Protein AF-A0A212CJG8-F1 (afdb_monomer)

InterPro domains:
  IPR029058 Alpha/Beta hydrolase fold [G3DSA:3.40.50.1820] (2-109)
  IPR029058 Alpha/Beta hydrolase fold [SSF53474] (50-120)

Organism: Cervus elaphus hippelaphus (NCBI:txid46360)

Radius of gyration: 17.47 Å; Cα contacts (8 Å, |Δi|>4): 114; chains: 1; bounding box: 33×52×38 Å

Secondary structure (DSSP, 8-state):
--GGGGGGHHHH-GGGGS-GGG--S-------------TTHHHHHHHTTSEEEEEEEEE-TTHHHHHHHHHHHHHTT-EEEEEEEEEEETTGGGGSSTT---HHHHHHHHHHHHHHHHH-

Foldseek 3Di:
DPPVCPVCLVVVPLLVLADPVPNDPDDDDDDPDDPDDPPCPVVLVVQQVDAEEEEDEQAEPCRSVRSNNVSSNVVSNGHYDYYYHDHDHPPLLVQCDPPHHDPVNVVVVVVVVVVVVVPD

Sequence (120 aa):
MPHRSRHLLKLVNWRTFLPEEYKKNYVYTEPHLGRHNSPYSTLLDTAKFALNYFLNCQHDVLRDDGFIYVSQLQNVGGKVSHDHMEDGIHGTLSFMASPIYLQLGIRIKDKYINWLEENL

Mean predicted aligned error: 7.44 Å

Nearest PDB structures (foldseek):
  6k1t-assembly1_A  TM=8.787E-01  e=4.169E-02  Francisella philomiragia subsp. philomiragia ATCC 25015
  8x0f-assembly1_A  TM=4.219E-01  e=2.137E-01  Homo sapiens
  5cni-assembly1_A  TM=4.744E-01  e=1.622E+00  Homo sapiens
  8jd4-assembly1_2  TM=4.355E-01  e=1.423E+00  Homo sapiens
  8jcz-assembly1_3  TM=4.744E-01  e=3.118E+00  Homo sapiens

pLDDT: mean 84.13, std 13.19, range [45.41, 97.69]

Solvent-accessible surface area (backbone atoms only — not comparable to full-atom values): 7474 Å² total; per-residue (Å²): 131,61,84,85,54,58,75,54,53,68,81,71,44,66,64,79,57,47,59,75,93,74,55,64,93,75,76,85,67,87,78,82,92,66,95,75,71,74,87,52,61,74,56,44,70,63,47,37,84,37,87,41,81,46,77,46,22,62,60,26,94,56,32,62,61,46,48,38,49,53,52,54,35,48,73,74,66,19,50,70,50,76,48,77,34,79,91,25,45,68,69,37,70,73,24,62,40,87,95,50,73,40,72,66,12,50,53,54,49,51,54,52,51,53,53,44,74,76,75,112

Structure (mmCIF, N/CA/C/O backbone):
data_AF-A0A212CJG8-F1
#
_entry.id   AF-A0A212CJG8-F1
#
loop_
_atom_site.group_PDB
_atom_site.id
_atom_site.type_symbol
_atom_site.label_atom_id
_atom_site.label_alt_id
_atom_site.label_comp_id
_atom_site.label_asym_id
_atom_site.label_entity_id
_atom_site.label_seq_id
_atom_site.pdbx_PDB_ins_code
_atom_site.Cartn_x
_atom_site.Cartn_y
_atom_site.Cartn_z
_atom_site.occupancy
_atom_site.B_iso_or_equiv
_atom_site.auth_seq_id
_atom_site.auth_comp_id
_atom_site.auth_asym_id
_atom_site.auth_atom_id
_atom_site.pdbx_PDB_model_num
ATOM 1 N N . MET A 1 1 ? 19.562 -21.481 -19.866 1.00 58.53 1 MET A N 1
ATOM 2 C CA . MET A 1 1 ? 18.958 -22.503 -18.986 1.00 58.53 1 MET A CA 1
ATOM 3 C C . MET A 1 1 ? 18.862 -23.843 -19.706 1.00 58.53 1 MET A C 1
ATOM 5 O O . MET A 1 1 ? 18.381 -23.884 -20.837 1.00 58.53 1 MET A O 1
ATOM 9 N N . PRO A 1 2 ? 19.282 -24.954 -19.076 1.00 68.12 2 PRO A N 1
ATOM 10 C CA . PRO A 1 2 ? 19.077 -26.296 -19.621 1.00 68.12 2 PRO A CA 1
ATOM 11 C C . PRO A 1 2 ? 17.589 -26.571 -19.887 1.00 68.12 2 PRO A C 1
ATOM 13 O O . PRO A 1 2 ? 16.737 -26.207 -19.081 1.00 68.12 2 PRO A O 1
ATOM 16 N N . HIS A 1 3 ? 17.255 -27.289 -20.965 1.00 66.38 3 HIS A N 1
ATOM 17 C CA . HIS A 1 3 ? 15.867 -27.666 -21.298 1.00 66.38 3 HIS A CA 1
ATOM 18 C C . HIS A 1 3 ? 15.113 -28.299 -20.111 1.00 66.38 3 HIS A C 1
ATOM 20 O O . HIS A 1 3 ? 13.910 -28.109 -19.945 1.00 66.38 3 HIS A O 1
ATOM 26 N N . ARG A 1 4 ? 15.841 -29.015 -19.245 1.00 71.31 4 ARG A N 1
ATOM 27 C CA . ARG A 1 4 ? 15.298 -29.681 -18.057 1.00 71.31 4 ARG A CA 1
ATOM 28 C C . ARG A 1 4 ? 14.805 -28.720 -16.971 1.00 71.31 4 ARG A C 1
ATOM 30 O O . ARG A 1 4 ? 13.910 -29.109 -16.235 1.00 71.31 4 ARG A O 1
ATOM 37 N N . SER A 1 5 ? 15.312 -27.489 -16.870 1.00 72.06 5 SER A N 1
ATOM 38 C CA . SER A 1 5 ? 14.943 -26.547 -15.798 1.00 72.06 5 SER A CA 1
ATOM 39 C C . SER A 1 5 ? 13.835 -25.558 -16.180 1.00 72.06 5 SER A C 1
ATOM 41 O O . SER A 1 5 ? 13.410 -24.781 -15.332 1.00 72.06 5 SER A O 1
ATOM 43 N N . ARG A 1 6 ? 13.307 -25.596 -17.417 1.00 70.50 6 ARG A N 1
ATOM 44 C CA . ARG A 1 6 ? 12.219 -24.696 -17.867 1.00 70.50 6 ARG A CA 1
ATOM 45 C C . ARG A 1 6 ? 10.969 -24.750 -16.990 1.00 70.50 6 ARG A C 1
ATOM 47 O O . ARG A 1 6 ? 10.295 -23.740 -16.833 1.00 70.50 6 ARG A O 1
ATOM 54 N N . HIS A 1 7 ? 10.653 -25.908 -16.414 1.00 73.81 7 HIS A N 1
ATOM 55 C CA . HIS A 1 7 ? 9.491 -26.059 -15.536 1.00 73.81 7 HIS A CA 1
ATOM 56 C C . HIS A 1 7 ? 9.592 -25.196 -14.263 1.00 73.81 7 HIS A C 1
ATOM 58 O O . HIS A 1 7 ? 8.563 -24.778 -13.738 1.00 73.81 7 HIS A O 1
ATOM 64 N N . LEU A 1 8 ? 10.814 -24.870 -13.818 1.00 71.62 8 LEU A N 1
ATOM 65 C CA . LEU A 1 8 ? 11.069 -24.021 -12.652 1.00 71.62 8 LEU A CA 1
ATOM 66 C C . LEU A 1 8 ? 10.792 -22.537 -12.924 1.00 71.62 8 LEU A C 1
ATOM 68 O O . LEU A 1 8 ? 10.605 -21.786 -11.975 1.00 71.62 8 LEU A O 1
ATOM 72 N N . LEU A 1 9 ? 10.686 -22.111 -14.193 1.00 69.19 9 LEU A N 1
ATOM 73 C CA . LEU A 1 9 ? 10.337 -20.727 -14.551 1.00 69.19 9 LEU A CA 1
ATOM 74 C C . LEU A 1 9 ? 8.979 -20.299 -13.975 1.00 69.19 9 LEU A C 1
ATOM 76 O O . LEU A 1 9 ? 8.756 -19.123 -13.709 1.00 69.19 9 LEU A O 1
ATOM 80 N N . LYS A 1 10 ? 8.080 -21.258 -13.723 1.00 64.31 10 LYS A N 1
ATOM 81 C CA . LYS A 1 10 ? 6.796 -21.000 -13.061 1.00 64.31 10 LYS A CA 1
ATOM 82 C C . LYS A 1 10 ? 6.956 -20.540 -11.609 1.00 64.31 10 LYS A C 1
ATOM 84 O O . LYS A 1 10 ? 6.107 -19.806 -11.130 1.00 64.31 10 LYS A O 1
ATOM 89 N N . LEU A 1 11 ? 8.023 -20.961 -10.926 1.00 68.06 11 LEU A N 1
ATOM 90 C CA . LEU A 1 11 ? 8.266 -20.651 -9.510 1.00 68.06 11 LEU A CA 1
ATOM 91 C C . LEU A 1 11 ? 8.876 -19.263 -9.299 1.00 68.06 11 LEU A C 1
ATOM 93 O O . LEU A 1 11 ? 8.824 -18.724 -8.203 1.00 68.06 11 LEU A O 1
ATOM 97 N N . VAL A 1 12 ? 9.475 -18.704 -10.345 1.00 69.88 12 VAL A N 1
ATOM 98 C CA . VAL A 1 12 ? 10.182 -17.416 -10.314 1.00 69.88 12 VAL A CA 1
ATOM 99 C C . VAL A 1 12 ? 9.389 -16.302 -11.007 1.00 69.88 12 VAL A C 1
ATOM 101 O O . VAL A 1 12 ? 9.734 -15.126 -10.901 1.00 69.88 12 VAL A O 1
ATOM 104 N N . ASN A 1 13 ? 8.300 -16.663 -11.692 1.00 78.69 13 ASN A N 1
ATOM 105 C CA . ASN A 1 13 ? 7.388 -15.727 -12.329 1.00 78.69 13 ASN A CA 1
ATOM 106 C C . ASN A 1 13 ? 6.443 -15.094 -11.297 1.00 78.69 13 ASN A C 1
ATOM 108 O O . ASN A 1 13 ? 5.297 -15.508 -11.154 1.00 78.69 13 ASN A O 1
ATOM 112 N N . TRP A 1 14 ? 6.912 -14.061 -10.602 1.00 79.38 14 TRP A N 1
ATOM 113 C CA . TRP A 1 14 ? 6.149 -13.378 -9.554 1.00 79.38 14 TRP A CA 1
ATOM 114 C C . TRP A 1 14 ? 4.861 -12.688 -10.051 1.00 79.38 14 TRP A C 1
ATOM 116 O O . TRP A 1 14 ? 3.956 -12.443 -9.256 1.00 79.38 14 TRP A O 1
ATOM 126 N N . ARG A 1 15 ? 4.702 -12.466 -11.370 1.00 83.81 15 ARG A N 1
ATOM 127 C CA . ARG A 1 15 ? 3.459 -11.950 -11.984 1.00 83.81 15 ARG A CA 1
ATOM 128 C C . ARG A 1 15 ? 2.241 -12.808 -11.637 1.00 83.81 15 ARG A C 1
ATOM 130 O O . ARG A 1 15 ? 1.123 -12.301 -11.629 1.00 83.81 15 ARG A O 1
ATOM 137 N N . THR A 1 16 ? 2.425 -14.102 -11.361 1.00 84.19 16 THR A N 1
ATOM 138 C CA . THR A 1 16 ? 1.320 -14.995 -10.973 1.00 84.19 16 THR A CA 1
ATOM 139 C C . THR A 1 16 ? 0.633 -14.571 -9.679 1.00 84.19 16 THR A C 1
ATOM 141 O O . THR A 1 16 ? -0.500 -14.980 -9.456 1.00 84.19 16 THR A O 1
ATOM 144 N N . PHE A 1 17 ? 1.299 -13.762 -8.854 1.00 84.56 17 PHE A N 1
ATOM 145 C CA . PHE A 1 17 ? 0.794 -13.282 -7.572 1.00 84.56 17 PHE A CA 1
ATOM 146 C C . PHE A 1 17 ? 0.159 -11.886 -7.642 1.00 84.56 17 PHE A C 1
ATOM 148 O O . PHE A 1 17 ? -0.343 -11.409 -6.631 1.00 84.56 17 PHE A O 1
ATOM 155 N N . LEU A 1 18 ? 0.181 -11.225 -8.804 1.00 89.12 18 LEU A N 1
ATOM 156 C CA . LEU A 1 18 ? -0.440 -9.912 -8.974 1.00 89.12 18 LEU A CA 1
ATOM 157 C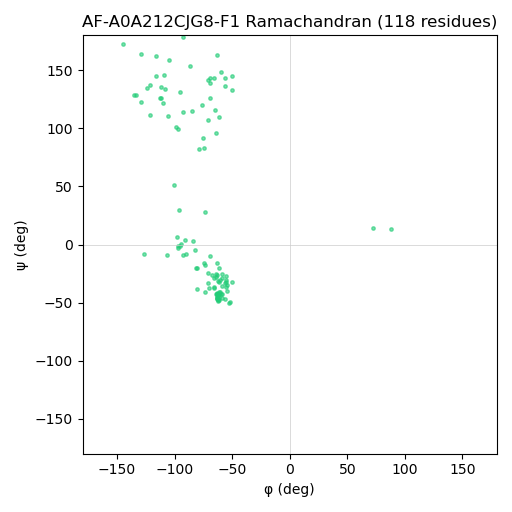 C . LEU A 1 18 ? -1.924 -10.018 -9.350 1.00 89.12 18 LEU A C 1
ATOM 159 O O . LEU A 1 18 ? -2.306 -10.980 -10.024 1.00 89.12 18 LEU A O 1
ATOM 163 N N . PRO A 1 19 ? -2.744 -9.003 -9.024 1.00 90.00 19 PRO A N 1
ATOM 164 C CA . PRO A 1 19 ? -4.069 -8.838 -9.617 1.00 90.00 19 PRO A CA 1
ATOM 165 C C . PRO A 1 19 ? -3.988 -8.683 -11.143 1.00 90.00 19 PRO A C 1
ATOM 167 O O . PRO A 1 19 ? -3.018 -8.128 -11.664 1.00 90.00 19 PRO A O 1
ATOM 170 N N . GLU A 1 20 ? -5.009 -9.159 -11.865 1.00 89.69 20 GLU A N 1
ATOM 171 C CA . GLU A 1 20 ? -5.022 -9.176 -13.341 1.00 89.69 20 GLU A CA 1
ATOM 172 C C . GLU A 1 20 ? -4.784 -7.794 -13.967 1.00 89.69 20 GLU A C 1
ATOM 174 O O . GLU A 1 20 ? -4.074 -7.686 -14.963 1.00 89.69 20 GLU A O 1
ATOM 179 N N . GLU A 1 21 ? -5.297 -6.727 -13.357 1.00 89.75 21 GLU A N 1
ATOM 180 C CA . GLU A 1 21 ? -5.127 -5.352 -13.843 1.00 89.75 21 GLU A CA 1
ATOM 181 C C . GLU A 1 21 ? -3.662 -4.868 -13.839 1.00 89.75 21 GLU A C 1
ATOM 183 O O . GLU A 1 21 ? -3.269 -4.088 -14.707 1.00 89.75 21 GLU A O 1
ATOM 188 N N . TYR A 1 22 ? -2.813 -5.393 -12.946 1.00 88.38 22 TYR A N 1
ATOM 189 C CA . TYR A 1 22 ? -1.391 -5.018 -12.857 1.00 88.38 22 TYR A CA 1
ATOM 190 C C . TYR A 1 22 ? -0.460 -5.993 -13.587 1.00 88.38 22 TYR A C 1
ATOM 192 O O . TYR A 1 22 ? 0.756 -5.787 -13.665 1.00 88.38 22 TYR A O 1
ATOM 200 N N . LYS A 1 23 ? -1.007 -7.056 -14.183 1.00 88.62 23 LYS A N 1
ATOM 201 C CA . LYS A 1 23 ? -0.252 -8.041 -14.958 1.00 88.62 23 LYS A CA 1
ATOM 202 C C . LYS A 1 23 ? 0.147 -7.470 -16.326 1.00 88.62 23 LYS A C 1
ATOM 204 O O . LYS A 1 23 ? -0.456 -7.804 -17.341 1.00 88.62 23 LYS A O 1
ATOM 209 N N . LYS A 1 24 ? 1.241 -6.704 -16.389 1.00 81.50 24 LYS A N 1
ATOM 210 C CA . LYS A 1 24 ? 1.825 -6.201 -17.654 1.00 81.50 24 LYS A CA 1
ATOM 211 C C . LYS A 1 24 ? 2.316 -7.326 -18.583 1.00 81.50 24 LYS A C 1
ATOM 213 O O . LYS A 1 24 ? 2.577 -8.444 -18.146 1.00 81.50 24 LYS A O 1
ATOM 218 N N . ASN A 1 25 ? 2.535 -7.005 -19.860 1.00 80.31 25 ASN A N 1
ATOM 219 C CA . ASN A 1 25 ? 2.999 -7.935 -20.907 1.00 80.31 25 ASN A CA 1
ATOM 220 C C . ASN A 1 25 ? 4.489 -8.327 -20.801 1.00 80.31 25 ASN A C 1
ATOM 222 O O . ASN A 1 25 ? 5.129 -8.627 -21.807 1.00 80.31 25 ASN A O 1
ATOM 226 N N . TYR A 1 26 ? 5.062 -8.310 -19.596 1.00 76.81 26 TYR A N 1
ATOM 227 C CA . TYR A 1 26 ? 6.444 -8.721 -19.388 1.00 76.81 26 TYR A CA 1
ATOM 228 C C . TYR A 1 26 ? 6.585 -10.232 -19.604 1.00 76.81 26 TYR A C 1
ATOM 230 O O . TYR A 1 26 ? 5.869 -11.035 -18.999 1.00 76.81 26 TYR A O 1
ATOM 238 N N . VAL A 1 27 ? 7.518 -10.615 -20.474 1.00 74.81 27 VAL A N 1
ATOM 239 C CA . VAL A 1 27 ? 7.859 -12.012 -20.741 1.00 74.81 27 VAL A CA 1
ATOM 240 C C . VAL A 1 27 ? 9.011 -12.389 -19.825 1.00 74.81 27 VAL A C 1
ATOM 242 O O . VAL A 1 27 ? 10.112 -11.861 -19.958 1.00 74.81 27 VAL A O 1
ATOM 245 N N . TYR A 1 28 ? 8.751 -13.301 -18.890 1.00 68.44 28 TYR A N 1
ATOM 246 C CA . TYR A 1 28 ? 9.764 -13.760 -17.950 1.00 68.44 28 TYR A CA 1
ATOM 247 C C . TYR A 1 28 ? 10.888 -14.498 -18.692 1.00 68.44 28 TYR A C 1
ATOM 249 O O . TYR A 1 28 ? 10.660 -15.548 -19.300 1.00 68.44 28 TYR A O 1
ATOM 257 N N . THR A 1 29 ? 12.098 -13.945 -18.649 1.00 69.44 29 THR A N 1
ATOM 258 C CA . THR A 1 29 ? 13.322 -14.591 -19.139 1.00 69.44 29 THR A CA 1
ATOM 259 C C . THR A 1 29 ? 14.022 -15.339 -18.005 1.00 69.44 29 THR A C 1
ATOM 261 O O . THR A 1 29 ? 13.535 -15.373 -16.885 1.00 69.44 29 THR A O 1
ATOM 264 N N . GLU A 1 30 ? 15.136 -16.011 -18.281 1.00 67.12 30 GLU A N 1
ATOM 265 C CA . GLU A 1 30 ? 15.797 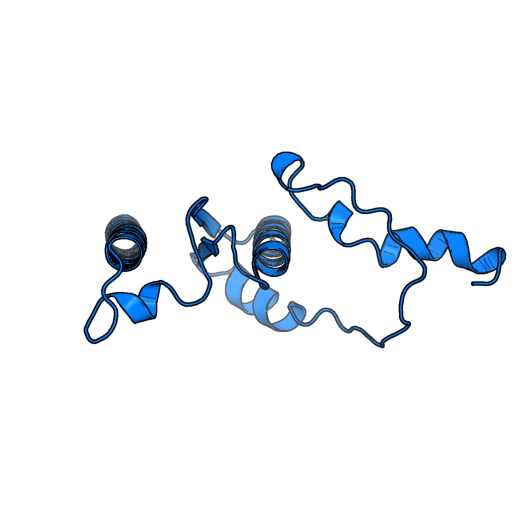-16.888 -17.307 1.00 67.12 30 GLU A CA 1
ATOM 266 C C . GLU A 1 30 ? 16.032 -16.217 -15.935 1.00 67.12 30 GLU A C 1
ATOM 268 O O . GLU A 1 30 ? 16.530 -15.093 -15.893 1.00 67.12 30 GLU A O 1
ATOM 273 N N . PRO A 1 31 ? 15.701 -16.885 -14.811 1.00 64.25 31 PRO A N 1
ATOM 274 C CA . PRO A 1 31 ? 15.893 -16.319 -13.487 1.00 64.25 31 PRO A CA 1
ATOM 275 C C . PRO A 1 31 ? 17.377 -16.227 -13.167 1.00 64.25 31 PRO A C 1
ATOM 277 O O . PRO A 1 31 ? 18.135 -17.183 -13.358 1.00 64.25 31 PRO A O 1
ATOM 280 N N . HIS A 1 32 ? 17.770 -15.116 -12.558 1.00 58.28 32 HIS A N 1
ATOM 281 C CA . HIS A 1 32 ? 18.999 -15.077 -11.785 1.00 58.28 32 HIS A CA 1
ATOM 282 C C . HIS A 1 32 ? 18.770 -15.902 -10.513 1.00 58.28 32 HIS A C 1
ATOM 284 O O . HIS A 1 32 ? 17.996 -15.520 -9.638 1.00 58.28 32 HIS A O 1
ATOM 290 N N . LEU A 1 33 ? 19.385 -17.087 -10.452 1.00 53.72 33 LEU A N 1
ATOM 291 C CA . LEU A 1 33 ? 19.301 -17.997 -9.308 1.00 53.72 33 LEU A CA 1
ATOM 292 C C . LEU A 1 33 ? 19.928 -17.340 -8.070 1.00 53.72 33 LEU A C 1
ATOM 294 O O . LEU A 1 33 ? 21.138 -17.394 -7.867 1.00 53.72 33 LEU A O 1
ATOM 298 N N . GLY A 1 34 ? 19.083 -16.726 -7.245 1.00 55.22 34 GLY A N 1
ATOM 299 C CA . GLY A 1 34 ? 19.389 -16.289 -5.889 1.00 55.22 34 GLY A 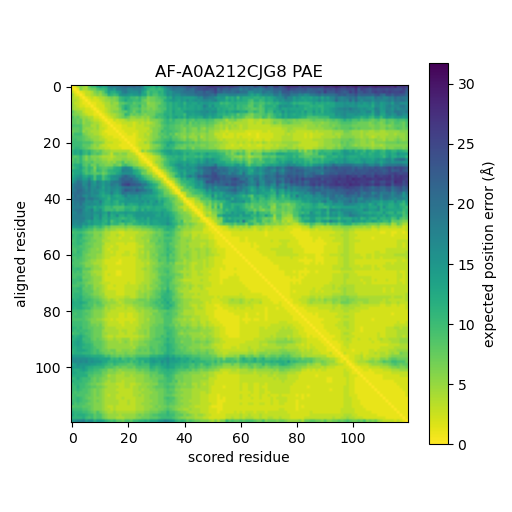CA 1
ATOM 300 C C . GLY A 1 34 ? 18.651 -17.157 -4.872 1.00 55.22 34 GLY A C 1
ATOM 301 O O . GLY A 1 34 ? 17.540 -17.627 -5.121 1.00 55.22 34 GLY A O 1
ATOM 302 N N . ARG A 1 35 ? 19.266 -17.394 -3.712 1.00 45.41 35 ARG A N 1
ATOM 303 C CA . ARG A 1 35 ? 18.637 -18.120 -2.603 1.00 45.41 35 ARG A CA 1
ATOM 304 C C . ARG A 1 35 ? 17.627 -17.189 -1.924 1.00 45.41 35 ARG A C 1
ATOM 306 O O . ARG A 1 35 ? 18.000 -16.417 -1.050 1.00 45.41 35 ARG A O 1
ATOM 313 N N . HIS A 1 36 ? 16.371 -17.227 -2.360 1.00 49.72 36 HIS A N 1
ATOM 314 C CA . HIS A 1 36 ? 15.310 -16.383 -1.810 1.00 49.72 36 HIS A CA 1
ATOM 315 C C . HIS A 1 36 ? 14.517 -17.178 -0.766 1.00 49.72 36 HIS A C 1
ATOM 317 O O . HIS A 1 36 ? 13.652 -17.983 -1.106 1.00 49.72 36 HIS A O 1
ATOM 323 N N . ASN A 1 37 ? 14.812 -16.979 0.519 1.00 52.41 37 ASN A N 1
ATOM 324 C CA . ASN A 1 37 ? 13.821 -17.285 1.553 1.00 52.41 37 ASN A CA 1
ATOM 325 C C . ASN A 1 37 ? 12.657 -16.299 1.359 1.00 52.41 37 ASN A C 1
ATOM 327 O O . ASN A 1 37 ? 12.916 -15.159 0.984 1.00 52.41 37 ASN A O 1
ATOM 331 N N . SER A 1 38 ? 11.396 -16.696 1.568 1.00 56.97 38 SER A N 1
ATOM 332 C CA . SER A 1 38 ? 10.288 -15.726 1.554 1.00 56.97 38 SER A CA 1
ATOM 333 C C . SER A 1 38 ? 10.527 -14.714 2.683 1.00 56.97 38 SER A C 1
ATOM 335 O O . SER A 1 38 ? 10.439 -15.106 3.850 1.00 56.97 38 SER A O 1
ATOM 337 N N . PRO A 1 39 ? 10.866 -13.443 2.390 1.00 58.81 39 PRO A N 1
ATOM 338 C CA . PRO A 1 39 ? 11.258 -12.482 3.419 1.00 58.81 39 PRO A CA 1
ATOM 339 C C . PRO A 1 39 ? 10.069 -12.084 4.306 1.00 58.81 39 PRO A C 1
ATOM 341 O O . PRO A 1 39 ? 10.256 -11.468 5.350 1.00 58.81 39 PRO A O 1
ATOM 344 N N . TYR A 1 40 ? 8.852 -12.475 3.918 1.00 61.84 40 TYR A N 1
ATOM 345 C CA . TYR A 1 40 ? 7.610 -12.117 4.591 1.00 61.84 40 TYR A CA 1
ATOM 346 C C . TYR A 1 40 ? 7.142 -13.131 5.637 1.00 61.84 40 TYR A C 1
ATOM 348 O O . TYR A 1 40 ? 6.220 -12.813 6.376 1.00 61.84 40 TYR A O 1
ATOM 356 N N . SER A 1 41 ? 7.756 -14.320 5.743 1.00 64.75 41 SER A N 1
ATOM 357 C CA . SER A 1 41 ? 7.292 -15.390 6.652 1.00 64.75 41 SER A CA 1
ATOM 358 C C . SER A 1 41 ? 7.095 -14.902 8.090 1.00 64.75 41 SER A C 1
ATOM 360 O O . SER A 1 41 ? 6.040 -15.115 8.672 1.00 64.75 41 SER A O 1
ATOM 362 N N . THR A 1 42 ? 8.085 -14.205 8.649 1.00 65.06 42 THR A N 1
ATOM 363 C CA . THR A 1 42 ? 8.026 -13.720 10.035 1.00 65.06 42 THR A CA 1
ATOM 364 C C . THR A 1 42 ? 7.024 -12.575 10.213 1.00 65.06 42 THR A C 1
ATOM 366 O O . THR A 1 42 ? 6.404 -12.459 11.265 1.00 65.06 42 THR A O 1
ATOM 369 N N . LEU A 1 43 ? 6.856 -11.728 9.191 1.00 66.69 43 LEU A N 1
ATOM 370 C CA . LEU A 1 43 ? 5.887 -10.623 9.189 1.00 66.69 43 LEU A CA 1
ATOM 371 C C . LEU A 1 43 ? 4.440 -11.134 9.102 1.00 66.69 43 LEU A C 1
ATOM 373 O O . LEU A 1 43 ? 3.554 -10.598 9.759 1.00 66.69 43 LEU A O 1
ATOM 377 N N . LEU A 1 44 ? 4.207 -12.194 8.326 1.00 72.75 44 LEU A N 1
ATOM 378 C CA . LEU A 1 44 ? 2.897 -12.826 8.157 1.00 72.75 44 LEU A CA 1
ATOM 379 C C . LEU A 1 44 ? 2.356 -13.412 9.466 1.00 72.75 44 LEU A C 1
ATOM 381 O O . LEU A 1 44 ? 1.175 -13.235 9.773 1.00 72.75 44 LEU A O 1
ATOM 385 N N . ASP A 1 45 ? 3.212 -14.075 10.246 1.00 71.12 45 ASP A N 1
ATOM 386 C CA . ASP A 1 45 ? 2.801 -14.751 11.481 1.00 71.12 45 ASP A CA 1
ATOM 387 C C . ASP A 1 45 ? 2.310 -13.770 12.556 1.00 71.12 45 ASP A C 1
ATOM 389 O O . ASP A 1 45 ? 1.346 -14.057 13.269 1.00 71.12 45 ASP A O 1
ATOM 393 N N . THR A 1 46 ? 2.929 -12.589 12.654 1.00 68.44 46 THR A N 1
ATOM 394 C CA . THR A 1 46 ? 2.521 -11.552 13.613 1.00 68.44 46 THR A CA 1
ATOM 395 C C . THR A 1 46 ? 1.324 -10.744 13.113 1.00 68.44 46 THR A C 1
ATOM 397 O O . THR A 1 46 ? 0.421 -10.439 13.892 1.00 68.44 46 THR A O 1
ATOM 400 N N . ALA A 1 47 ? 1.272 -10.441 11.813 1.00 72.12 47 ALA A N 1
ATOM 401 C CA . ALA A 1 47 ? 0.217 -9.623 11.220 1.00 72.12 47 ALA A CA 1
ATOM 402 C C . ALA A 1 47 ? -1.144 -10.335 11.155 1.00 72.12 47 ALA A C 1
ATOM 404 O O . ALA A 1 47 ? -2.182 -9.672 11.159 1.00 72.12 47 ALA A O 1
ATOM 405 N N . LYS A 1 48 ? -1.174 -11.675 11.139 1.00 75.88 48 LYS A N 1
ATOM 406 C CA . LYS A 1 48 ? -2.413 -12.467 11.033 1.00 75.88 48 LYS A CA 1
ATOM 407 C C . LYS A 1 48 ? -3.466 -12.130 12.096 1.00 75.88 48 LYS A C 1
ATOM 409 O O . LYS A 1 48 ? -4.660 -12.198 11.811 1.00 75.88 48 LYS A O 1
ATOM 414 N N . PHE A 1 49 ? -3.042 -11.798 13.313 1.00 77.56 49 PHE A N 1
ATOM 415 C CA . PHE A 1 49 ? -3.952 -11.561 14.439 1.00 77.56 49 PHE A CA 1
ATOM 416 C C . PHE A 1 49 ? -4.318 -10.085 14.639 1.00 77.56 49 PHE A C 1
ATOM 418 O O . PHE A 1 49 ? -5.083 -9.770 15.549 1.00 77.56 49 PHE A O 1
ATOM 425 N N . ALA A 1 50 ? -3.809 -9.189 13.792 1.00 83.88 50 ALA A N 1
ATOM 426 C CA . ALA A 1 50 ? -4.073 -7.758 13.857 1.00 83.88 50 ALA A CA 1
ATOM 427 C C . ALA A 1 50 ? -5.047 -7.299 12.757 1.00 83.88 50 ALA A C 1
ATOM 429 O O . ALA A 1 50 ? -5.211 -7.948 11.721 1.00 83.88 50 ALA A O 1
ATOM 430 N N . LEU A 1 51 ? -5.684 -6.148 12.986 1.00 89.94 51 LEU A N 1
ATOM 431 C CA . LEU A 1 51 ? -6.274 -5.341 11.919 1.00 89.94 51 LEU A CA 1
ATOM 432 C C . LEU A 1 51 ? -5.133 -4.614 11.208 1.00 89.94 51 LEU A C 1
ATOM 434 O O . LEU A 1 51 ? -4.390 -3.866 11.840 1.00 89.94 51 LEU A O 1
ATOM 438 N N . ASN A 1 52 ? -4.979 -4.860 9.911 1.00 91.94 52 ASN A N 1
ATOM 439 C CA . ASN A 1 52 ? -3.909 -4.274 9.115 1.00 91.94 52 ASN A CA 1
ATOM 440 C C . ASN A 1 52 ? -4.492 -3.283 8.112 1.00 91.94 52 ASN A C 1
ATOM 442 O O . ASN A 1 52 ? -5.453 -3.592 7.409 1.00 91.94 52 ASN A O 1
ATOM 446 N N . TYR A 1 53 ? -3.856 -2.126 7.995 1.00 95.06 53 TYR A N 1
ATOM 447 C CA . TY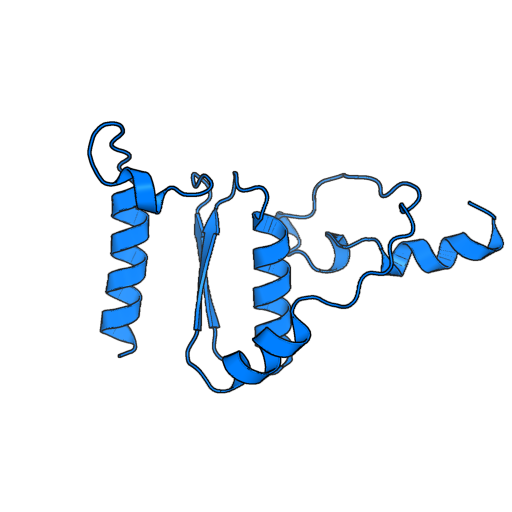R A 1 53 ? -4.088 -1.196 6.903 1.00 95.06 53 TYR A CA 1
ATOM 448 C C . TYR A 1 53 ? -2.845 -1.140 6.030 1.00 95.06 53 TYR A C 1
ATOM 450 O O . TYR A 1 53 ? -1.740 -0.917 6.527 1.00 95.06 53 TYR A O 1
ATOM 458 N N . PHE A 1 54 ? -3.024 -1.368 4.735 1.00 94.81 54 PHE A N 1
ATOM 459 C CA . PHE A 1 54 ? -1.954 -1.320 3.756 1.00 94.81 54 PHE A CA 1
ATOM 460 C C . PHE A 1 54 ? -2.274 -0.280 2.689 1.00 94.81 54 PHE A C 1
ATOM 462 O O . PHE A 1 54 ? -3.394 -0.212 2.189 1.00 94.81 54 PHE A O 1
ATOM 469 N N . LEU A 1 55 ? -1.274 0.511 2.311 1.00 95.69 55 LEU A N 1
ATOM 470 C CA . LEU A 1 55 ? -1.384 1.480 1.230 1.00 95.69 55 LEU A CA 1
ATOM 471 C C . LEU A 1 55 ? -0.148 1.382 0.345 1.00 95.69 55 LEU A C 1
ATOM 473 O O . LEU A 1 55 ? 0.977 1.438 0.841 1.00 95.69 55 LEU A O 1
ATOM 477 N N . ASN A 1 56 ? -0.353 1.256 -0.964 1.00 95.75 56 ASN A N 1
ATOM 478 C CA . ASN A 1 56 ? 0.721 1.307 -1.953 1.00 95.75 56 ASN A CA 1
ATOM 479 C C . ASN A 1 56 ? 0.408 2.295 -3.080 1.00 95.75 56 ASN A C 1
ATOM 481 O O . ASN A 1 56 ? -0.724 2.727 -3.287 1.00 95.75 56 ASN A O 1
ATOM 485 N N . CYS A 1 57 ? 1.453 2.647 -3.816 1.00 96.62 57 CYS A N 1
ATOM 486 C CA . CYS A 1 57 ? 1.439 3.651 -4.868 1.00 96.62 57 CYS A CA 1
ATOM 487 C C . CYS A 1 57 ? 1.746 3.007 -6.227 1.00 96.62 57 CYS A C 1
ATOM 489 O O . CYS A 1 57 ? 2.553 2.083 -6.310 1.00 96.62 57 CYS A O 1
ATOM 491 N N . GLN A 1 58 ? 1.128 3.492 -7.302 1.00 95.94 58 GLN A N 1
ATOM 492 C CA . GLN A 1 58 ? 1.298 2.944 -8.653 1.00 95.94 58 GLN A CA 1
ATOM 493 C C . GLN A 1 58 ? 2.717 3.125 -9.207 1.00 95.94 58 GLN A C 1
ATOM 495 O O . GLN A 1 58 ? 3.261 2.240 -9.881 1.00 95.94 58 GLN A O 1
ATOM 500 N N . HIS A 1 59 ? 3.336 4.264 -8.900 1.00 95.19 59 HIS A N 1
ATOM 501 C CA . HIS A 1 59 ? 4.694 4.617 -9.300 1.00 95.19 59 HIS A CA 1
ATOM 502 C C . HIS A 1 59 ? 5.677 4.398 -8.142 1.00 95.19 59 HIS A C 1
ATOM 504 O O . HIS A 1 59 ? 6.448 5.282 -7.763 1.00 95.19 59 HIS A O 1
ATOM 510 N N . ASP A 1 60 ? 5.625 3.199 -7.567 1.00 95.69 60 ASP A N 1
ATOM 511 C CA . ASP A 1 60 ? 6.508 2.736 -6.502 1.00 95.69 60 ASP A CA 1
ATOM 512 C C . ASP A 1 60 ? 7.194 1.435 -6.927 1.00 95.69 60 ASP A C 1
ATOM 514 O O . ASP A 1 60 ? 6.557 0.521 -7.453 1.00 95.69 60 ASP A O 1
ATOM 518 N N . VAL A 1 61 ? 8.502 1.343 -6.690 1.00 94.31 61 VAL A N 1
ATOM 519 C CA . VAL A 1 61 ? 9.279 0.125 -6.954 1.00 94.31 61 VAL A CA 1
ATOM 520 C C . VAL A 1 61 ? 8.822 -1.045 -6.082 1.00 94.31 61 VAL A C 1
ATOM 522 O O . VAL A 1 61 ? 8.961 -2.186 -6.501 1.00 94.31 61 VAL A O 1
ATOM 525 N N . LEU A 1 62 ? 8.233 -0.762 -4.914 1.00 94.19 62 LEU A N 1
ATOM 526 C CA . LEU A 1 62 ? 7.688 -1.748 -3.978 1.00 94.19 62 LEU A CA 1
ATOM 527 C C . LEU A 1 62 ? 6.207 -2.068 -4.233 1.00 94.19 62 LEU A C 1
ATOM 529 O O . LEU A 1 62 ? 5.591 -2.791 -3.449 1.00 94.19 62 LEU A O 1
ATOM 533 N N . ARG A 1 63 ? 5.594 -1.512 -5.292 1.00 94.69 63 ARG A N 1
ATOM 534 C CA . ARG A 1 63 ? 4.156 -1.673 -5.568 1.00 94.69 63 ARG A CA 1
ATOM 535 C C . ARG A 1 63 ? 3.746 -3.142 -5.590 1.00 94.69 63 ARG A C 1
ATOM 537 O O . ARG A 1 63 ? 2.762 -3.523 -4.955 1.00 94.69 63 ARG A O 1
ATOM 544 N N . ASP A 1 64 ? 4.498 -3.924 -6.352 1.00 92.38 64 ASP A N 1
ATOM 545 C CA . ASP A 1 64 ? 4.184 -5.312 -6.658 1.00 92.38 64 ASP A CA 1
ATOM 546 C C . ASP A 1 64 ? 4.440 -6.211 -5.444 1.00 92.38 64 ASP A C 1
ATOM 548 O O . ASP A 1 64 ? 3.581 -7.021 -5.098 1.00 92.38 64 ASP A O 1
ATOM 552 N N . ASP A 1 65 ? 5.537 -5.985 -4.716 1.00 91.19 65 ASP A N 1
ATOM 553 C CA . ASP A 1 65 ? 5.787 -6.588 -3.403 1.00 91.19 65 ASP A CA 1
ATOM 554 C C . ASP A 1 65 ? 4.639 -6.319 -2.420 1.00 91.19 65 ASP A C 1
ATOM 556 O O . ASP A 1 65 ? 4.215 -7.217 -1.692 1.00 91.19 65 ASP A O 1
ATOM 560 N N . GLY A 1 66 ? 4.078 -5.107 -2.444 1.00 92.69 66 GLY A N 1
ATOM 561 C CA . GLY A 1 66 ? 2.919 -4.737 -1.638 1.00 92.69 66 GLY A CA 1
ATOM 562 C C . GLY A 1 66 ? 1.666 -5.555 -1.965 1.00 92.69 66 GLY A C 1
ATOM 563 O O . GLY A 1 66 ? 1.041 -6.102 -1.058 1.00 92.69 66 GLY A O 1
ATOM 564 N N . PHE A 1 67 ? 1.325 -5.711 -3.250 1.00 94.00 67 PHE A N 1
ATOM 565 C CA . PHE A 1 67 ? 0.203 -6.567 -3.667 1.00 94.00 67 PHE A CA 1
ATOM 566 C C . PHE A 1 67 ? 0.406 -8.029 -3.255 1.00 94.00 67 PHE A C 1
ATOM 568 O O . PHE A 1 67 ? -0.532 -8.687 -2.793 1.00 94.00 67 PHE A O 1
ATOM 575 N N . ILE A 1 68 ? 1.633 -8.533 -3.398 1.00 90.94 68 ILE A N 1
ATOM 576 C CA . ILE A 1 68 ? 1.994 -9.896 -3.004 1.00 90.94 68 ILE A CA 1
ATOM 577 C C . ILE A 1 68 ? 1.830 -10.069 -1.493 1.00 90.94 68 ILE A C 1
ATOM 579 O O . ILE A 1 68 ? 1.215 -11.042 -1.057 1.00 90.94 68 ILE A O 1
ATOM 583 N N . TYR A 1 69 ? 2.326 -9.120 -0.699 1.00 90.00 69 TYR A N 1
ATOM 584 C CA . TYR A 1 69 ? 2.221 -9.153 0.756 1.00 90.00 69 TYR A CA 1
ATOM 585 C C . TYR A 1 69 ? 0.764 -9.138 1.233 1.00 90.00 69 TYR A C 1
ATOM 587 O O . TYR A 1 69 ? 0.374 -9.992 2.030 1.00 90.00 69 TYR A O 1
ATOM 595 N N . VAL A 1 70 ? -0.067 -8.235 0.698 1.00 92.19 70 VAL A N 1
ATOM 596 C CA . VAL A 1 70 ? -1.505 -8.167 1.020 1.00 92.19 70 VAL A CA 1
ATOM 597 C C . VAL A 1 70 ? -2.204 -9.483 0.681 1.00 92.19 70 VAL A C 1
ATOM 599 O O . VAL A 1 70 ? -2.924 -10.029 1.518 1.00 92.19 70 VAL A O 1
ATOM 602 N N . SER A 1 71 ? -1.940 -10.036 -0.506 1.00 90.44 71 SER A N 1
ATOM 603 C CA . SER A 1 71 ? -2.528 -11.310 -0.937 1.00 90.44 71 SER A CA 1
ATOM 604 C C . SER A 1 71 ? -2.123 -12.463 -0.015 1.00 90.44 71 SER A C 1
ATOM 606 O O . SER A 1 71 ? -2.950 -13.290 0.366 1.00 90.44 71 SER A O 1
ATOM 608 N N . GLN A 1 72 ? -0.850 -12.526 0.386 1.00 89.38 72 GLN A N 1
ATOM 609 C CA . GLN A 1 72 ? -0.368 -13.532 1.333 1.00 89.38 72 GLN A CA 1
ATOM 610 C C . GLN A 1 72 ? -1.032 -13.378 2.706 1.00 89.38 72 GLN A C 1
ATOM 612 O O . GLN A 1 72 ? -1.435 -14.380 3.296 1.00 89.38 72 GLN A O 1
ATOM 617 N N . LEU A 1 73 ? -1.196 -12.144 3.187 1.00 89.69 73 LEU A N 1
ATOM 618 C CA . LEU A 1 73 ? -1.825 -11.858 4.472 1.00 89.69 73 LEU A CA 1
ATOM 619 C C . LEU A 1 73 ? -3.303 -12.275 4.492 1.00 89.69 73 LEU A C 1
ATOM 621 O O . LEU A 1 73 ? -3.750 -12.918 5.443 1.00 89.69 73 LEU A O 1
ATOM 625 N N . GLN A 1 74 ? -4.040 -11.995 3.416 1.00 89.88 74 GLN A N 1
ATOM 626 C CA . GLN A 1 74 ? -5.420 -12.461 3.241 1.00 89.88 74 GLN A CA 1
ATOM 627 C C . GLN A 1 74 ? -5.496 -13.992 3.204 1.00 89.88 74 GLN A C 1
ATOM 629 O O . GLN A 1 74 ? -6.333 -14.584 3.885 1.00 89.88 74 GLN A O 1
ATOM 634 N N . ASN A 1 75 ? -4.585 -14.649 2.476 1.00 89.06 75 ASN A N 1
ATOM 635 C CA . ASN A 1 75 ? -4.554 -16.111 2.350 1.00 89.06 75 ASN A CA 1
ATOM 636 C C . ASN A 1 75 ? -4.328 -16.830 3.688 1.00 89.06 75 ASN A C 1
ATOM 638 O O . ASN A 1 75 ? -4.843 -17.930 3.884 1.00 89.06 75 ASN A O 1
ATOM 642 N N . VAL A 1 76 ? -3.586 -16.228 4.624 1.00 88.75 76 VAL A N 1
ATOM 643 C CA . VAL A 1 76 ? -3.405 -16.792 5.976 1.00 88.75 76 VAL A CA 1
ATOM 644 C C . VAL A 1 76 ? -4.544 -16.437 6.943 1.00 88.75 76 VAL A C 1
ATOM 646 O O . VAL A 1 76 ? -4.496 -16.844 8.108 1.00 88.75 76 VAL A O 1
ATOM 649 N N . GLY A 1 77 ? -5.579 -15.734 6.471 1.00 89.06 77 GLY A N 1
ATOM 650 C CA . GLY A 1 77 ? -6.761 -15.328 7.237 1.00 89.06 77 GLY A CA 1
ATOM 651 C C . GLY A 1 77 ? -6.615 -13.995 7.978 1.00 89.06 77 GLY A C 1
ATOM 6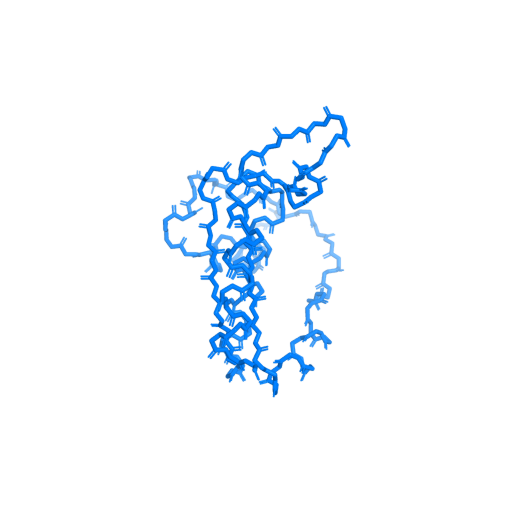52 O O . GLY A 1 77 ? -7.425 -13.710 8.858 1.00 89.06 77 GLY A O 1
ATOM 653 N N . GLY A 1 78 ? -5.587 -13.200 7.666 1.00 89.38 78 GLY A N 1
ATOM 654 C CA . GLY A 1 78 ? -5.400 -11.871 8.243 1.00 89.38 78 GLY A CA 1
ATOM 655 C C . GLY A 1 78 ? -6.461 -10.882 7.754 1.00 89.38 78 GLY A C 1
ATOM 656 O O . GLY A 1 78 ? -6.874 -10.913 6.593 1.00 89.38 78 GLY A O 1
ATOM 657 N N . LYS A 1 79 ? -6.898 -9.979 8.638 1.00 92.12 79 LYS A N 1
ATOM 658 C CA . LYS A 1 79 ? -7.806 -8.882 8.277 1.00 92.12 79 LYS A CA 1
ATOM 659 C C . LYS A 1 79 ? -6.983 -7.717 7.744 1.00 92.12 79 LYS A C 1
ATOM 661 O O . LYS A 1 79 ? -6.201 -7.130 8.493 1.00 92.12 79 LYS A O 1
ATOM 666 N N . VAL A 1 80 ? -7.160 -7.388 6.467 1.00 93.94 80 VAL A N 1
ATOM 667 C CA . VAL A 1 80 ? -6.444 -6.284 5.823 1.00 93.94 80 VAL A CA 1
ATOM 668 C C . VAL A 1 80 ? -7.383 -5.410 5.002 1.00 93.94 80 VAL A C 1
ATOM 670 O O . VAL A 1 80 ? -8.130 -5.909 4.160 1.00 93.94 80 VAL A O 1
ATOM 673 N N . SER A 1 81 ? -7.316 -4.106 5.247 1.00 95.75 81 SER A N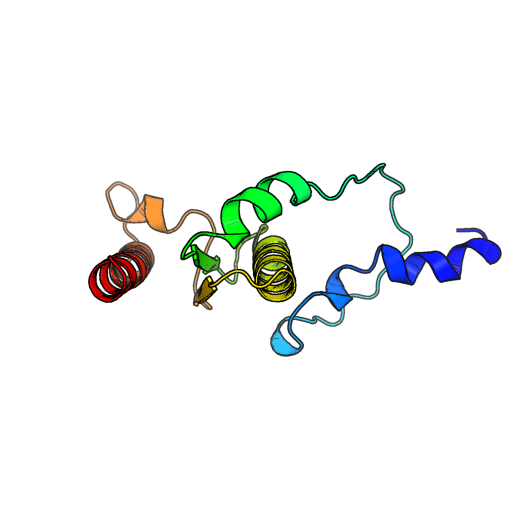 1
ATOM 674 C CA . SER A 1 81 ? -7.841 -3.069 4.362 1.00 95.75 81 SER A CA 1
ATOM 675 C C . SER A 1 8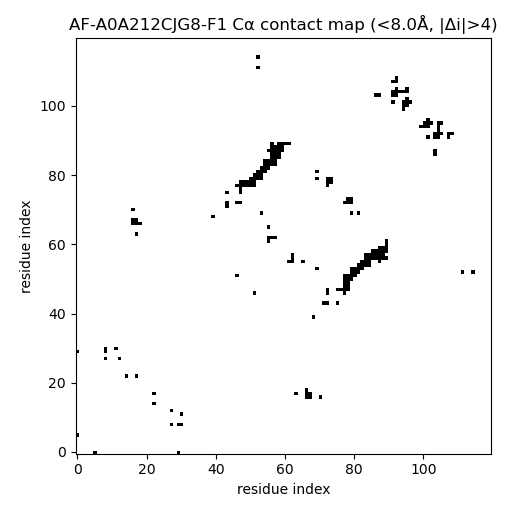1 ? -6.702 -2.578 3.481 1.00 95.75 81 SER A C 1
ATOM 677 O O . SER A 1 81 ? -5.612 -2.299 3.981 1.00 95.75 81 SER A O 1
ATOM 679 N N . HIS A 1 82 ? -6.935 -2.498 2.174 1.00 95.75 82 HIS A N 1
ATOM 680 C CA . HIS A 1 82 ? -5.900 -2.147 1.208 1.00 95.75 82 HIS A CA 1
ATOM 681 C C . HIS A 1 82 ? -6.371 -1.022 0.288 1.00 95.75 82 HIS A C 1
ATOM 683 O O . HIS A 1 82 ? -7.379 -1.168 -0.396 1.00 95.75 82 HIS A O 1
ATOM 689 N N . ASP A 1 83 ? -5.618 0.076 0.273 1.00 96.25 83 ASP A N 1
ATOM 690 C CA . ASP A 1 83 ? -5.777 1.189 -0.661 1.00 96.25 83 ASP A CA 1
ATOM 691 C C . ASP A 1 83 ? -4.628 1.222 -1.686 1.00 96.25 83 ASP A C 1
ATOM 693 O O . ASP A 1 83 ? -3.450 1.139 -1.327 1.00 96.25 83 ASP A O 1
ATOM 697 N N . HIS A 1 84 ? -4.965 1.398 -2.966 1.00 96.19 84 HIS A N 1
ATOM 698 C CA . HIS A 1 84 ? -3.994 1.629 -4.037 1.00 96.19 84 HIS A CA 1
ATOM 699 C C . HIS A 1 84 ? -4.130 3.0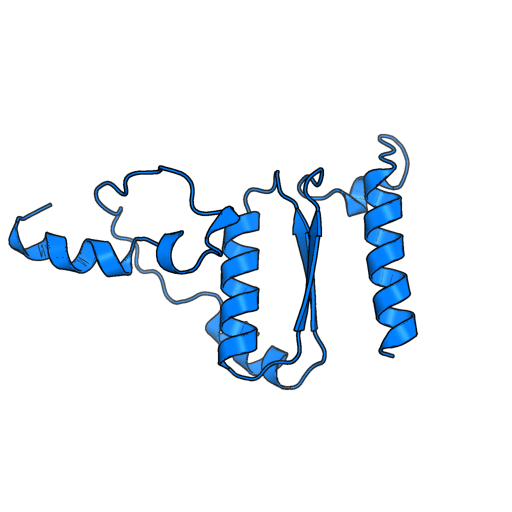44 -4.604 1.00 96.19 84 HIS A C 1
ATOM 701 O O . HIS A 1 84 ? -5.208 3.461 -5.025 1.00 96.19 84 HIS A O 1
ATOM 707 N N . MET A 1 85 ? -3.024 3.787 -4.629 1.00 96.06 85 MET A N 1
ATOM 708 C CA . MET A 1 85 ? -2.971 5.151 -5.152 1.00 96.06 85 MET A CA 1
ATOM 709 C C . MET A 1 85 ? -2.428 5.153 -6.583 1.00 96.06 85 MET A C 1
ATOM 711 O O . MET A 1 85 ? -1.214 5.088 -6.787 1.00 96.06 85 MET A O 1
ATOM 715 N N . GLU A 1 86 ? -3.326 5.275 -7.564 1.00 95.38 86 GLU A N 1
ATOM 716 C CA . GLU A 1 86 ? -3.001 5.260 -9.003 1.00 95.38 86 GLU A CA 1
ATOM 717 C C . GLU A 1 86 ? -2.070 6.393 -9.452 1.00 95.38 86 GLU A C 1
ATOM 719 O O . GLU A 1 86 ? -1.254 6.219 -10.350 1.00 95.38 86 GLU A O 1
ATOM 724 N N . ASP A 1 87 ? -2.155 7.559 -8.815 1.00 95.25 87 ASP A N 1
ATOM 725 C CA . ASP A 1 87 ? -1.263 8.699 -9.055 1.00 95.25 87 ASP A CA 1
ATOM 726 C C . ASP A 1 87 ? -0.119 8.780 -8.027 1.00 95.25 87 ASP A C 1
ATOM 728 O O . ASP A 1 87 ? 0.658 9.736 -8.013 1.00 95.25 87 ASP A O 1
ATOM 732 N N . GLY A 1 88 ? -0.009 7.762 -7.169 1.00 94.69 88 GLY A N 1
ATOM 733 C CA . GLY A 1 88 ? 0.928 7.666 -6.061 1.00 94.69 88 GLY A CA 1
ATOM 734 C C . GLY A 1 88 ? 2.382 7.460 -6.483 1.00 94.69 88 GLY A C 1
ATOM 735 O O . GLY A 1 88 ? 2.650 6.635 -7.355 1.00 94.69 88 GLY A O 1
ATOM 736 N N . ILE A 1 89 ? 3.333 8.091 -5.780 1.00 94.56 89 ILE A N 1
ATOM 737 C CA . ILE A 1 89 ? 4.776 7.779 -5.855 1.00 94.56 89 ILE A CA 1
ATOM 738 C C . ILE A 1 89 ? 5.310 7.254 -4.512 1.00 94.56 89 ILE A C 1
ATOM 740 O O . ILE A 1 89 ? 4.701 7.465 -3.454 1.00 94.56 89 ILE A O 1
ATOM 744 N N . HIS A 1 90 ? 6.470 6.597 -4.536 1.00 95.56 90 HIS A N 1
ATOM 745 C CA . HIS A 1 90 ? 7.155 6.171 -3.313 1.00 95.56 90 HIS A CA 1
ATOM 746 C C . HIS A 1 90 ? 7.430 7.357 -2.370 1.00 95.56 90 HIS A C 1
ATOM 748 O O . HIS A 1 90 ? 7.859 8.426 -2.804 1.00 95.56 90 HIS A O 1
ATOM 754 N N . GLY A 1 91 ? 7.193 7.168 -1.070 1.00 91.81 91 GLY A N 1
ATOM 755 C CA . GLY A 1 91 ? 7.506 8.172 -0.047 1.00 91.81 91 GLY A CA 1
ATOM 756 C C . GLY A 1 91 ? 6.594 9.403 -0.032 1.00 91.81 91 GLY A C 1
ATOM 757 O O . GLY A 1 91 ? 6.921 10.384 0.628 1.00 91.81 91 GLY A O 1
ATOM 758 N N . THR A 1 92 ? 5.440 9.377 -0.715 1.00 92.62 92 THR A N 1
ATOM 759 C CA . THR A 1 92 ? 4.575 10.568 -0.833 1.00 92.62 92 THR A CA 1
ATOM 760 C C . THR A 1 92 ? 4.159 11.177 0.515 1.00 92.62 92 THR A C 1
ATOM 762 O O . THR A 1 92 ? 4.046 12.396 0.638 1.00 92.62 92 THR A O 1
ATOM 765 N N . LEU A 1 93 ? 3.996 10.356 1.555 1.00 91.62 93 LEU A N 1
ATOM 766 C CA . LEU A 1 93 ? 3.674 10.827 2.904 1.00 91.62 93 LEU A CA 1
ATOM 767 C C . LEU A 1 93 ? 4.730 11.808 3.460 1.00 91.62 93 LEU A C 1
ATOM 769 O O . LEU A 1 93 ? 4.398 12.704 4.229 1.00 91.62 93 LEU A O 1
ATOM 773 N N . SER A 1 94 ? 5.994 11.703 3.044 1.00 91.25 94 SER A N 1
ATOM 774 C CA . SER A 1 94 ? 7.060 12.619 3.469 1.00 91.25 94 SER A CA 1
ATOM 775 C C . SER A 1 94 ? 6.968 14.008 2.823 1.00 91.25 94 SER A C 1
ATOM 777 O O . SER A 1 94 ? 7.547 14.956 3.344 1.00 91.25 94 SER A O 1
ATOM 779 N N . PHE A 1 95 ? 6.215 14.158 1.729 1.00 90.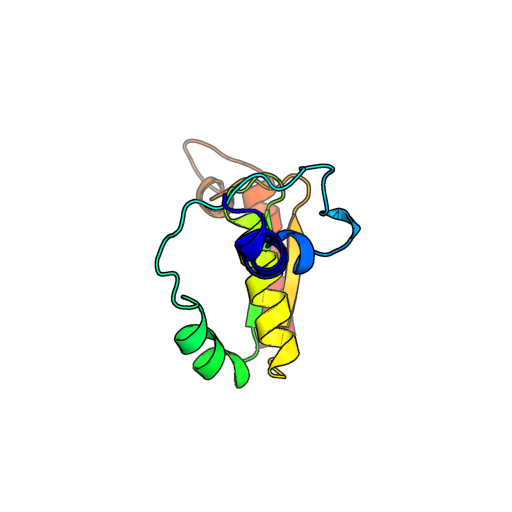94 95 PHE A N 1
ATOM 780 C CA . PHE A 1 95 ? 6.065 15.416 0.983 1.00 90.94 95 PHE A CA 1
ATOM 781 C C . PHE A 1 95 ? 4.806 16.203 1.376 1.00 90.94 95 PHE A C 1
ATOM 783 O O . PHE A 1 95 ? 4.220 16.918 0.567 1.00 90.94 95 PHE A O 1
ATOM 790 N N . MET A 1 96 ? 4.355 16.075 2.625 1.00 92.19 96 MET A N 1
ATOM 791 C CA . MET A 1 96 ? 3.238 16.863 3.168 1.00 92.19 96 MET A CA 1
ATOM 792 C C . MET A 1 96 ? 3.650 18.256 3.664 1.00 92.19 96 MET A C 1
ATOM 794 O O . MET A 1 96 ? 2.798 19.032 4.095 1.00 92.19 96 MET A O 1
ATOM 798 N N . ALA A 1 97 ? 4.945 18.575 3.643 1.00 88.94 97 ALA A N 1
ATOM 799 C CA . ALA A 1 97 ? 5.503 19.802 4.198 1.00 88.94 97 ALA A CA 1
ATOM 800 C C . ALA A 1 97 ? 6.682 20.320 3.357 1.00 88.94 97 ALA A C 1
ATOM 802 O O . ALA A 1 97 ? 7.146 19.668 2.429 1.00 88.94 97 ALA A O 1
ATOM 803 N N . SER A 1 98 ? 7.167 21.516 3.692 1.00 86.19 98 SER A N 1
ATOM 804 C CA . SER A 1 98 ? 8.341 22.144 3.066 1.00 86.19 98 SER A CA 1
ATOM 805 C C . SER A 1 98 ? 9.560 21.201 3.024 1.00 86.19 98 SER A C 1
ATOM 807 O O . SER A 1 98 ? 9.763 20.451 3.982 1.00 86.19 98 SER A O 1
ATOM 809 N N . PRO A 1 99 ? 10.407 21.238 1.974 1.00 87.69 99 PRO A N 1
ATOM 810 C CA . PRO A 1 99 ? 10.416 22.181 0.844 1.00 87.69 99 PRO A CA 1
ATOM 811 C C . PRO A 1 99 ? 9.576 21.749 -0.366 1.00 87.69 99 PRO A C 1
ATOM 813 O O . PRO A 1 99 ? 9.402 22.535 -1.294 1.00 87.69 99 PRO A O 1
ATOM 816 N N . ILE A 1 100 ? 9.055 20.519 -0.373 1.00 86.94 100 ILE A N 1
ATOM 817 C CA . ILE A 1 100 ? 8.263 19.962 -1.475 1.00 86.94 100 ILE A CA 1
ATOM 818 C C . ILE A 1 100 ? 6.899 19.568 -0.924 1.00 86.94 100 ILE A C 1
ATOM 820 O O . ILE A 1 100 ? 6.785 18.608 -0.170 1.00 86.94 100 ILE A O 1
ATOM 824 N N . TYR A 1 101 ? 5.868 20.300 -1.340 1.00 90.88 101 TYR A N 1
ATOM 825 C CA . TYR A 1 101 ? 4.499 20.090 -0.891 1.00 90.88 101 TYR A CA 1
ATOM 826 C C . TYR A 1 101 ? 3.654 19.432 -1.988 1.00 90.88 101 TYR A C 1
ATOM 828 O O . TYR A 1 101 ? 3.341 20.054 -3.005 1.00 90.88 101 TYR A O 1
ATOM 836 N N . LEU A 1 102 ? 3.267 18.176 -1.770 1.00 91.94 102 LEU A N 1
ATOM 837 C CA . LEU A 1 102 ? 2.393 17.410 -2.652 1.00 91.94 102 LEU A CA 1
ATOM 838 C C . LEU A 1 102 ? 1.027 17.198 -1.994 1.00 91.94 102 LEU A C 1
ATOM 840 O O . LEU A 1 102 ? 0.914 16.539 -0.962 1.00 91.94 102 LEU A O 1
ATOM 844 N N . GLN A 1 103 ? -0.034 17.660 -2.663 1.00 92.94 103 GLN A N 1
ATOM 845 C CA . GLN A 1 103 ? -1.429 17.412 -2.257 1.00 92.94 103 GLN A CA 1
ATOM 846 C C . GLN A 1 103 ? -1.745 15.915 -2.112 1.00 92.94 103 GLN A C 1
ATOM 848 O O . GLN A 1 103 ? -2.549 15.506 -1.277 1.00 92.94 103 GLN A O 1
ATOM 853 N N . LEU A 1 104 ? -1.070 15.069 -2.894 1.00 94.00 104 LEU A N 1
ATOM 854 C CA . LEU A 1 104 ? -1.163 13.618 -2.778 1.00 94.00 104 LEU A CA 1
ATOM 855 C C . LEU A 1 104 ? -0.754 13.109 -1.384 1.00 94.00 104 LEU A C 1
ATOM 857 O O . LEU A 1 104 ? -1.390 12.182 -0.891 1.00 94.00 104 LEU A O 1
ATOM 861 N N . GLY A 1 105 ? 0.235 13.727 -0.727 1.00 94.12 105 GLY A N 1
ATOM 862 C CA . GLY A 1 105 ? 0.641 13.352 0.631 1.00 94.12 105 GLY A CA 1
ATOM 863 C C . GLY A 1 105 ? -0.482 13.588 1.636 1.00 94.12 105 GLY A C 1
ATOM 864 O O . GLY A 1 105 ? -0.771 12.717 2.452 1.00 94.12 105 GLY A O 1
ATOM 865 N N . ILE A 1 106 ? -1.175 14.724 1.509 1.00 94.50 106 ILE A N 1
ATOM 866 C CA . ILE A 1 106 ? -2.327 15.065 2.351 1.00 94.50 106 ILE A CA 1
ATOM 867 C C . ILE A 1 106 ? -3.466 14.063 2.142 1.00 94.50 106 ILE A C 1
ATOM 869 O O . ILE A 1 106 ? -3.951 13.513 3.124 1.00 94.50 106 ILE A O 1
ATOM 873 N N . ARG A 1 107 ? -3.816 13.728 0.890 1.00 95.50 107 ARG A N 1
ATOM 874 C CA . ARG A 1 107 ? -4.852 12.716 0.593 1.00 95.50 107 ARG A CA 1
ATOM 875 C C . ARG A 1 107 ? -4.521 11.336 1.167 1.00 95.50 107 ARG A C 1
ATOM 877 O O . ARG A 1 107 ? -5.405 10.672 1.698 1.00 95.50 107 ARG A O 1
ATOM 884 N N . ILE A 1 108 ? -3.263 10.899 1.058 1.00 95.56 108 ILE A N 1
ATOM 885 C CA . ILE A 1 108 ? -2.806 9.620 1.625 1.00 95.56 108 ILE A CA 1
ATOM 886 C C . ILE A 1 108 ? -2.925 9.636 3.151 1.00 95.56 108 ILE A C 1
ATOM 888 O O . ILE A 1 108 ? -3.414 8.673 3.739 1.00 95.56 108 ILE A O 1
ATOM 892 N N . LYS A 1 109 ? -2.516 10.737 3.792 1.00 95.19 109 LYS A N 1
ATOM 893 C CA . LYS A 1 109 ? -2.669 10.921 5.237 1.00 95.19 109 LYS A CA 1
ATOM 894 C C . LYS A 1 109 ? -4.142 10.911 5.639 1.00 95.19 109 LYS A C 1
ATOM 896 O O . LYS A 1 109 ? -4.476 10.221 6.590 1.00 95.19 109 LYS A O 1
ATOM 901 N N . ASP A 1 110 ? -5.017 11.609 4.922 1.00 96.00 110 ASP A N 1
ATOM 902 C CA . ASP A 1 110 ? -6.450 11.635 5.233 1.00 96.00 110 ASP A CA 1
ATOM 903 C C . ASP A 1 110 ? -7.078 10.237 5.110 1.00 96.00 110 ASP A C 1
ATOM 905 O O . ASP A 1 110 ? -7.793 9.819 6.013 1.00 96.00 110 ASP A O 1
ATOM 909 N N . LYS A 1 111 ? -6.737 9.457 4.071 1.00 95.94 111 LYS A N 1
ATOM 910 C CA . LYS A 1 111 ? -7.150 8.042 3.961 1.00 95.94 111 LYS A CA 1
ATOM 911 C C . LYS A 1 111 ? -6.713 7.213 5.171 1.00 95.94 111 LYS A C 1
ATOM 913 O O . LYS A 1 111 ? -7.519 6.478 5.732 1.00 95.94 111 LYS A O 1
ATOM 918 N N . TYR A 1 112 ? -5.452 7.352 5.580 1.00 95.25 112 TYR A N 1
ATOM 919 C CA . TYR A 1 112 ? -4.920 6.647 6.745 1.00 95.25 112 TYR A CA 1
ATOM 920 C C . TYR A 1 112 ? -5.631 7.045 8.044 1.00 95.25 112 TYR A C 1
ATOM 922 O O . TYR A 1 112 ? -6.032 6.169 8.802 1.00 95.25 112 TYR A O 1
ATOM 930 N N . ILE A 1 113 ? -5.817 8.346 8.294 1.00 97.12 113 ILE A N 1
ATOM 931 C CA . ILE A 1 113 ? -6.495 8.841 9.500 1.00 97.12 113 ILE A CA 1
ATOM 932 C C . ILE A 1 113 ? -7.955 8.385 9.534 1.00 97.12 113 ILE A C 1
ATOM 934 O O . ILE A 1 113 ? -8.372 7.842 10.550 1.00 97.12 113 ILE A O 1
ATOM 938 N N . ASN A 1 114 ? -8.694 8.511 8.429 1.00 97.44 114 ASN A N 1
ATOM 939 C CA . ASN A 1 114 ? -10.083 8.054 8.362 1.00 97.44 114 ASN A CA 1
ATOM 940 C C . ASN A 1 114 ? -10.191 6.555 8.659 1.00 97.44 114 ASN A C 1
ATOM 942 O O . ASN A 1 114 ? -11.053 6.134 9.422 1.00 97.44 114 ASN A O 1
ATOM 946 N N . TRP A 1 115 ? -9.282 5.743 8.108 1.00 97.69 115 TRP A N 1
ATOM 947 C CA . TRP A 1 115 ? -9.271 4.316 8.409 1.00 97.69 115 TRP A CA 1
ATOM 948 C C . TRP A 1 115 ? -9.027 4.043 9.898 1.00 97.69 115 TRP A C 1
ATOM 950 O O . TRP A 1 115 ? -9.678 3.168 10.464 1.00 97.69 115 TRP A O 1
ATOM 960 N N . LEU A 1 116 ? -8.119 4.784 10.545 1.00 96.62 116 LEU A N 1
ATOM 961 C CA . LEU A 1 116 ? -7.896 4.651 11.987 1.00 96.62 116 LEU A CA 1
ATOM 962 C C . LEU A 1 116 ? -9.155 5.013 12.779 1.00 96.62 116 LEU A C 1
ATOM 964 O O . LEU A 1 116 ? -9.551 4.232 13.633 1.00 96.62 116 LEU A O 1
ATOM 968 N N . GLU A 1 117 ? -9.790 6.146 12.476 1.00 97.56 117 GLU A N 1
ATOM 969 C CA . GLU A 1 117 ? -11.012 6.605 13.155 1.00 97.56 117 GLU A CA 1
ATOM 970 C C . GLU A 1 117 ? -12.180 5.614 13.014 1.00 97.56 117 GLU A C 1
ATOM 972 O O . GLU A 1 117 ? -13.017 5.502 13.906 1.00 97.56 117 GLU A O 1
ATOM 977 N N . GLU A 1 118 ? -12.242 4.876 11.904 1.00 96.50 118 GLU A N 1
ATOM 978 C CA . GLU A 1 118 ? -13.271 3.862 11.662 1.00 96.50 118 GLU A CA 1
ATOM 979 C C . GLU A 1 118 ? -12.995 2.517 12.361 1.00 96.50 118 GLU A C 1
ATOM 981 O O . GLU A 1 118 ? -13.919 1.716 12.520 1.00 96.50 118 GLU A O 1
ATOM 986 N N . ASN A 1 119 ? -11.744 2.230 12.746 1.00 95.06 119 ASN A N 1
ATOM 987 C CA . ASN A 1 119 ? -11.319 0.884 13.155 1.00 95.06 119 ASN A CA 1
ATOM 988 C C . ASN A 1 119 ? -10.634 0.799 14.535 1.00 95.06 119 ASN A C 1
ATOM 990 O O . ASN A 1 119 ? -10.395 -0.324 14.993 1.00 95.06 119 ASN A O 1
ATOM 994 N N . LEU A 1 120 ? -10.327 1.925 15.194 1.00 92.06 120 LEU A N 1
ATOM 995 C CA . LEU A 1 120 ? -9.704 2.013 16.527 1.00 92.06 120 LEU A CA 1
ATOM 996 C C . LEU A 1 120 ? -10.458 2.980 17.446 1.00 92.06 120 LEU A C 1
ATOM 998 O O . LEU A 1 120 ? -10.606 2.622 18.637 1.00 92.06 120 LEU A O 1
#